Protein AF-A0A7Y7U6Q6-F1 (afdb_monomer_lite)

Radius of gyration: 15.19 Å; chains: 1; bounding box: 46×12×33 Å

Secondary structure (DSSP, 8-state):
--HHHHTTSPSSS-SSHHHHHHHHHHHHHHHHHT--BGGGTTB-HHHHHHHHHHT--

InterPro domains:
  IPR001584 Integrase, catalytic core [PF13683] (1-45)
  IPR012337 Ribonuclease H-like superfamily [SSF53098] (14-56)

Organism: NCBI:txid2608003

pLDDT: mean 94.14, std 5.45, range [65.56, 98.31]

Sequence (57 aa):
MKTELLELREWPVFTDLADTQASVAEYFYYYNHKRRHSSIGYLKPYLFHQQQLDNIT

Structure (mmCIF, N/CA/C/O backbone):
data_AF-A0A7Y7U6Q6-F1
#
_entry.id   AF-A0A7Y7U6Q6-F1
#
loop_
_atom_site.group_PDB
_atom_site.id
_atom_site.type_symbol
_atom_site.label_atom_id
_atom_site.label_alt_id
_atom_site.label_comp_id
_atom_site.label_asym_id
_atom_site.label_entity_id
_atom_site.label_seq_id
_atom_site.pdbx_PDB_ins_code
_atom_site.Cartn_x
_atom_site.Cartn_y
_atom_site.Cartn_z
_atom_site.occupancy
_atom_site.B_iso_or_equiv
_atom_site.auth_seq_id
_atom_site.auth_comp_id
_atom_site.auth_asym_id
_atom_site.auth_atom_id
_atom_site.pdbx_PDB_model_num
ATOM 1 N N . MET A 1 1 ? 4.374 1.399 -2.325 1.00 79.94 1 MET A N 1
ATOM 2 C CA . MET A 1 1 ? 5.453 0.484 -1.918 1.00 79.94 1 MET A CA 1
ATOM 3 C C . MET A 1 1 ? 6.175 1.157 -0.765 1.00 79.94 1 MET A C 1
ATOM 5 O O . MET A 1 1 ? 6.095 2.379 -0.700 1.00 79.94 1 MET A O 1
ATOM 9 N N . LYS A 1 2 ? 6.797 0.442 0.176 1.00 82.12 2 LYS A N 1
ATOM 10 C CA . LYS A 1 2 ? 7.586 1.158 1.188 1.00 82.12 2 LYS A CA 1
ATOM 11 C C . LYS A 1 2 ? 8.842 1.736 0.532 1.00 82.12 2 LYS A C 1
ATOM 13 O O . LYS A 1 2 ? 9.493 1.017 -0.218 1.00 82.12 2 LYS A O 1
ATOM 18 N N . THR A 1 3 ? 9.169 2.992 0.824 1.00 85.75 3 THR A N 1
ATOM 19 C CA . THR A 1 3 ? 10.357 3.671 0.281 1.00 85.75 3 THR A CA 1
ATOM 20 C C . THR A 1 3 ? 11.636 2.892 0.587 1.00 85.75 3 THR A C 1
ATOM 22 O O . THR A 1 3 ? 12.431 2.666 -0.311 1.00 85.75 3 THR A O 1
ATOM 25 N N . GLU A 1 4 ? 11.748 2.333 1.795 1.00 89.44 4 GLU A N 1
ATOM 26 C CA . GLU A 1 4 ? 12.884 1.491 2.201 1.00 89.44 4 GLU A CA 1
ATOM 27 C C . GLU A 1 4 ? 13.092 0.245 1.318 1.00 89.44 4 GLU A C 1
ATOM 29 O O . GLU A 1 4 ? 14.203 -0.250 1.221 1.00 89.44 4 GLU A O 1
ATOM 34 N N . LEU A 1 5 ? 12.045 -0.275 0.661 1.00 88.81 5 LEU A N 1
ATOM 35 C CA . LEU A 1 5 ? 12.163 -1.405 -0.273 1.00 88.81 5 LEU A CA 1
ATOM 36 C C . LEU A 1 5 ? 12.517 -0.949 -1.689 1.00 88.81 5 LEU A C 1
ATOM 38 O O . LEU A 1 5 ? 13.090 -1.713 -2.459 1.00 88.81 5 LEU A O 1
ATOM 42 N N . LEU A 1 6 ? 12.153 0.285 -2.036 1.00 90.25 6 LEU A N 1
ATOM 43 C CA . LEU A 1 6 ? 12.497 0.893 -3.315 1.00 90.25 6 LEU A CA 1
ATOM 44 C C . LEU A 1 6 ? 13.971 1.265 -3.390 1.00 90.2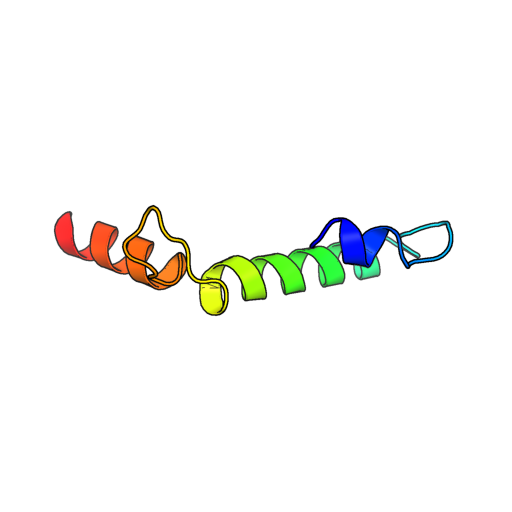5 6 LEU A C 1
ATOM 46 O O . LEU A 1 6 ? 14.593 1.059 -4.424 1.00 90.25 6 LEU A O 1
ATOM 50 N N . GLU A 1 7 ? 14.518 1.769 -2.289 1.00 91.25 7 GLU A N 1
ATOM 51 C CA . GLU A 1 7 ? 15.925 2.165 -2.173 1.00 91.25 7 GLU A CA 1
ATOM 52 C C . GLU A 1 7 ? 16.896 0.981 -2.310 1.00 91.25 7 GLU A C 1
ATOM 54 O O . GLU A 1 7 ? 18.074 1.187 -2.581 1.00 91.25 7 GLU A O 1
ATOM 59 N N . LEU A 1 8 ? 16.406 -0.256 -2.164 1.00 93.50 8 LEU A N 1
ATOM 60 C CA . LEU A 1 8 ? 17.188 -1.478 -2.372 1.00 93.50 8 LEU A CA 1
ATOM 61 C C . LEU A 1 8 ? 17.270 -1.908 -3.842 1.00 93.50 8 LEU A C 1
ATOM 63 O O . LEU A 1 8 ? 18.045 -2.808 -4.162 1.00 93.50 8 LEU A O 1
ATOM 67 N N . ARG A 1 9 ? 16.449 -1.336 -4.730 1.00 93.00 9 ARG A N 1
ATOM 68 C CA . ARG A 1 9 ? 16.461 -1.688 -6.153 1.00 93.00 9 ARG A CA 1
ATOM 69 C C . ARG A 1 9 ? 17.565 -0.921 -6.873 1.00 93.00 9 ARG A C 1
ATOM 71 O O . ARG A 1 9 ? 17.770 0.266 -6.630 1.00 93.00 9 ARG A O 1
ATOM 78 N N . GLU A 1 10 ? 18.243 -1.596 -7.795 1.00 94.62 10 GLU A N 1
ATOM 79 C CA . GLU A 1 10 ? 19.181 -0.935 -8.701 1.00 94.62 10 GLU A CA 1
ATOM 80 C C . GLU A 1 10 ? 18.448 0.023 -9.647 1.00 94.62 10 GLU A C 1
ATOM 82 O O . GLU A 1 10 ? 17.257 -0.129 -9.922 1.00 94.62 10 GLU A O 1
ATOM 87 N N . TRP A 1 11 ? 19.164 1.035 -10.141 1.00 93.50 11 TRP A N 1
ATOM 88 C CA . TRP A 1 11 ? 18.609 1.971 -11.109 1.00 93.50 11 TRP A CA 1
ATOM 89 C C . TRP A 1 11 ? 18.683 1.388 -12.534 1.00 93.50 11 TRP A C 1
ATOM 91 O O . TRP A 1 11 ? 19.737 0.876 -12.910 1.00 93.50 11 TRP A O 1
ATOM 101 N N . PRO A 1 12 ? 17.626 1.515 -13.359 1.00 93.75 12 PRO A N 1
ATOM 102 C CA . PRO A 1 12 ? 16.347 2.159 -1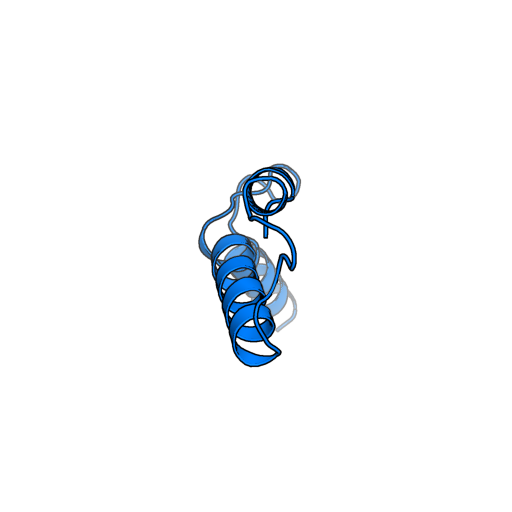3.063 1.00 93.75 12 PRO A CA 1
ATOM 103 C C . PRO A 1 12 ? 15.472 1.325 -12.113 1.00 93.75 12 PRO A C 1
ATOM 105 O O . PRO A 1 12 ? 15.299 0.128 -12.300 1.00 93.75 12 PRO A O 1
ATOM 108 N N . VAL A 1 13 ? 14.870 2.000 -11.123 1.00 94.31 13 VAL A N 1
ATOM 109 C CA . VAL A 1 13 ? 14.047 1.385 -10.055 1.00 94.31 13 VAL A CA 1
ATOM 110 C C . VAL A 1 13 ? 12.893 0.537 -10.603 1.00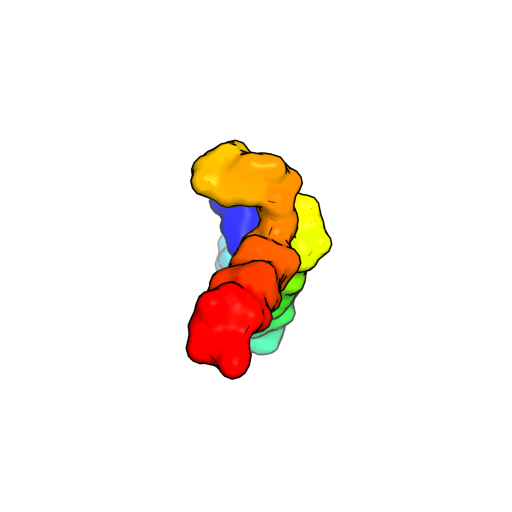 94.31 13 VAL A C 1
ATOM 112 O O . VAL A 1 13 ? 12.488 -0.448 -9.979 1.00 94.31 13 VAL A O 1
ATOM 115 N N . PHE A 1 14 ? 12.365 0.947 -11.758 1.00 95.44 14 PHE A N 1
ATOM 116 C CA . PHE A 1 14 ? 11.376 0.207 -12.523 1.00 95.44 14 PHE A CA 1
ATOM 117 C C . PHE A 1 14 ? 11.925 -0.102 -13.904 1.00 95.44 14 PHE A C 1
ATOM 119 O O . PHE A 1 14 ? 12.464 0.784 -14.572 1.00 95.44 14 PHE A O 1
ATOM 126 N N . THR A 1 15 ? 11.752 -1.345 -14.339 1.00 95.25 15 THR A N 1
ATOM 127 C CA . THR A 1 15 ? 12.232 -1.782 -15.656 1.00 95.25 15 THR A CA 1
ATOM 128 C C . THR A 1 15 ? 11.331 -1.272 -16.780 1.00 95.25 15 THR A C 1
ATOM 130 O O . THR A 1 15 ? 11.820 -0.868 -17.832 1.00 95.25 15 THR A O 1
ATOM 133 N N . ASP A 1 16 ? 10.017 -1.249 -16.546 1.00 97.44 16 ASP A N 1
ATOM 134 C CA . ASP A 1 16 ? 9.018 -0.771 -17.497 1.00 97.44 16 ASP A CA 1
ATOM 135 C C . ASP A 1 16 ? 7.706 -0.348 -16.796 1.00 97.44 16 ASP A C 1
ATOM 137 O O . ASP A 1 16 ? 7.583 -0.319 -15.562 1.00 97.44 16 ASP A O 1
ATOM 141 N N . LEU A 1 17 ? 6.705 0.023 -17.600 1.00 97.44 17 LEU A N 1
ATOM 142 C CA . LEU A 1 17 ? 5.383 0.402 -17.104 1.00 97.44 17 LEU A CA 1
ATOM 143 C C . LEU A 1 17 ? 4.666 -0.761 -16.398 1.00 97.44 17 LEU A C 1
ATOM 145 O O . LEU A 1 17 ? 3.973 -0.518 -15.410 1.00 97.44 17 LEU A O 1
ATOM 149 N N . ALA A 1 18 ? 4.824 -1.998 -16.871 1.00 98.12 18 ALA A N 1
ATOM 150 C CA . ALA A 1 18 ? 4.152 -3.160 -16.296 1.00 98.12 18 ALA A CA 1
ATOM 151 C C . ALA A 1 18 ? 4.723 -3.507 -14.910 1.00 98.12 18 ALA A C 1
ATOM 153 O O . ALA A 1 18 ? 3.951 -3.740 -13.978 1.00 98.12 18 ALA A O 1
ATOM 154 N N . ASP A 1 19 ? 6.044 -3.447 -14.733 1.00 95.81 19 ASP A N 1
ATOM 155 C CA . ASP A 1 19 ? 6.708 -3.591 -13.429 1.00 95.81 19 ASP A CA 1
ATOM 156 C C . ASP A 1 19 ? 6.262 -2.497 -12.443 1.00 95.81 19 ASP A C 1
ATOM 158 O O . ASP A 1 19 ? 5.926 -2.771 -11.283 1.00 95.81 19 ASP A O 1
ATOM 162 N N . THR A 1 20 ? 6.155 -1.254 -12.922 1.00 94.94 20 THR A N 1
ATOM 163 C CA . THR A 1 20 ? 5.627 -0.144 -12.115 1.00 94.94 20 THR A CA 1
ATOM 164 C C . THR A 1 20 ? 4.189 -0.419 -11.669 1.00 94.94 20 THR A C 1
ATOM 166 O O . THR A 1 20 ? 3.860 -0.285 -10.485 1.00 94.94 20 THR A O 1
ATOM 169 N N . GLN A 1 21 ? 3.324 -0.839 -12.596 1.00 97.44 21 GLN A N 1
ATOM 170 C CA . GLN A 1 21 ? 1.924 -1.159 -12.313 1.00 97.44 21 GLN A CA 1
ATOM 171 C C . GLN A 1 21 ? 1.794 -2.314 -11.315 1.00 97.44 21 GLN A C 1
ATOM 173 O O . GLN A 1 21 ? 1.023 -2.201 -10.358 1.00 97.44 21 GLN A O 1
ATOM 178 N N . ALA A 1 22 ? 2.575 -3.382 -11.484 1.00 95.62 22 ALA A N 1
ATOM 179 C CA . ALA A 1 22 ? 2.590 -4.522 -10.572 1.00 95.62 22 ALA A CA 1
ATOM 180 C C . ALA A 1 22 ? 3.026 -4.106 -9.159 1.00 95.62 22 ALA A C 1
ATOM 182 O O . ALA A 1 22 ? 2.335 -4.401 -8.180 1.00 95.62 22 ALA A O 1
ATOM 183 N N . SER A 1 23 ? 4.113 -3.338 -9.055 1.00 93.50 23 SER A N 1
ATOM 184 C CA . SER A 1 23 ? 4.650 -2.858 -7.776 1.00 93.50 23 SER A CA 1
ATOM 185 C C . SER A 1 23 ? 3.669 -1.936 -7.030 1.00 93.50 23 SER A C 1
ATOM 187 O O . SER A 1 23 ? 3.555 -1.973 -5.798 1.00 93.50 23 SER A O 1
ATOM 189 N N . VAL A 1 24 ? 2.920 -1.101 -7.758 1.00 94.56 24 VAL A N 1
ATOM 190 C CA . VAL A 1 24 ? 1.867 -0.249 -7.179 1.00 94.56 24 VAL A CA 1
ATOM 191 C C . VAL A 1 24 ? 0.656 -1.079 -6.744 1.00 94.56 24 VAL A C 1
ATOM 193 O O . VAL A 1 24 ? 0.168 -0.892 -5.625 1.00 94.56 24 VAL A O 1
ATOM 196 N N . ALA A 1 25 ? 0.197 -2.016 -7.578 1.00 96.69 25 ALA A N 1
ATOM 197 C CA . ALA A 1 25 ? -0.937 -2.887 -7.270 1.00 96.69 25 ALA A CA 1
ATOM 198 C C . ALA A 1 25 ? -0.678 -3.742 -6.021 1.00 96.69 25 ALA A C 1
ATOM 200 O O . ALA A 1 25 ? -1.530 -3.818 -5.129 1.00 96.69 25 ALA A O 1
ATOM 201 N N . GLU A 1 26 ? 0.524 -4.311 -5.903 1.00 95.44 26 GLU A N 1
ATOM 202 C CA . GLU A 1 26 ? 0.934 -5.073 -4.724 1.00 95.44 26 GLU A CA 1
ATOM 203 C C . GLU A 1 26 ? 0.876 -4.208 -3.457 1.00 95.44 26 GLU A C 1
ATOM 205 O O . GLU A 1 26 ? 0.347 -4.626 -2.419 1.00 95.44 26 GLU A O 1
ATOM 210 N N . TYR A 1 27 ? 1.356 -2.965 -3.541 1.00 94.31 27 TYR A N 1
ATOM 211 C CA . TYR A 1 27 ? 1.304 -2.064 -2.400 1.00 94.31 27 TYR A CA 1
ATOM 212 C C . TYR A 1 27 ? -0.117 -1.677 -2.008 1.00 94.31 27 TYR A C 1
ATOM 214 O O . TYR A 1 27 ? -0.414 -1.659 -0.813 1.00 94.31 27 TYR A O 1
ATOM 222 N N . PHE A 1 28 ? -0.992 -1.371 -2.966 1.00 95.75 28 PHE A N 1
ATOM 223 C CA . PHE A 1 28 ? -2.389 -1.075 -2.651 1.00 95.75 28 PHE A CA 1
ATOM 224 C C . PHE A 1 28 ? -3.071 -2.266 -1.991 1.00 95.75 28 PHE A C 1
ATOM 226 O O . PHE A 1 28 ? -3.785 -2.088 -1.000 1.00 95.75 28 PHE A O 1
ATOM 233 N N . TYR A 1 29 ? -2.792 -3.482 -2.458 1.00 97.00 29 TYR A N 1
ATOM 234 C CA . TYR A 1 29 ? -3.297 -4.678 -1.805 1.00 97.00 29 TYR A CA 1
ATOM 235 C C . TYR A 1 29 ? -2.790 -4.792 -0.361 1.00 97.00 29 TYR A C 1
ATOM 237 O O . TYR A 1 29 ? -3.598 -4.921 0.563 1.00 97.00 29 TYR A O 1
ATOM 245 N N . TYR A 1 30 ? -1.476 -4.677 -0.141 1.00 95.81 30 TYR A N 1
ATOM 246 C CA . TYR A 1 30 ? -0.887 -4.697 1.200 1.00 95.81 30 TYR A CA 1
ATOM 247 C C . TYR A 1 30 ? -1.480 -3.612 2.108 1.00 95.81 30 TYR A C 1
ATOM 249 O O . TYR A 1 30 ? -1.902 -3.906 3.228 1.00 95.81 30 TYR A O 1
ATOM 257 N N . TYR A 1 31 ? -1.531 -2.368 1.636 1.00 95.69 31 TYR A N 1
ATOM 258 C CA . TYR A 1 31 ? -2.006 -1.238 2.423 1.00 95.69 31 TYR A CA 1
ATOM 259 C C . TYR A 1 31 ? -3.466 -1.438 2.828 1.00 95.69 31 TYR A C 1
ATOM 261 O O . TYR A 1 31 ? -3.784 -1.344 4.009 1.00 95.69 31 TYR A O 1
ATOM 269 N N . ASN A 1 32 ? -4.333 -1.781 1.875 1.00 97.19 32 ASN A N 1
ATOM 270 C CA . ASN A 1 32 ? -5.767 -1.882 2.132 1.00 97.19 32 ASN A CA 1
ATOM 271 C C . ASN A 1 32 ? -6.150 -3.143 2.921 1.00 97.19 32 ASN A C 1
ATOM 273 O O . ASN A 1 32 ? -7.063 -3.087 3.746 1.00 97.19 32 ASN A O 1
ATOM 277 N N . HIS A 1 33 ? -5.446 -4.264 2.716 1.00 96.62 33 HIS A N 1
ATOM 278 C CA . HIS A 1 33 ? -5.884 -5.579 3.209 1.00 96.62 33 HIS A CA 1
ATOM 279 C C . HIS A 1 33 ? -4.974 -6.215 4.263 1.00 96.62 33 HIS A C 1
ATOM 281 O O . HIS A 1 33 ? -5.380 -7.188 4.913 1.00 96.62 33 HIS A O 1
ATOM 287 N N . LYS A 1 34 ? -3.753 -5.707 4.459 1.00 96.31 34 LYS A N 1
ATOM 288 C CA . LYS A 1 34 ? -2.785 -6.278 5.411 1.00 96.31 34 LYS A CA 1
ATOM 289 C C . LYS A 1 34 ? -2.353 -5.283 6.484 1.00 96.31 34 LYS A C 1
ATOM 291 O O . LYS A 1 34 ? -2.301 -5.664 7.653 1.00 96.31 34 LYS A O 1
ATOM 296 N N . ARG A 1 35 ? -2.068 -4.028 6.124 1.00 95.69 35 ARG A N 1
ATOM 297 C CA . ARG A 1 35 ? -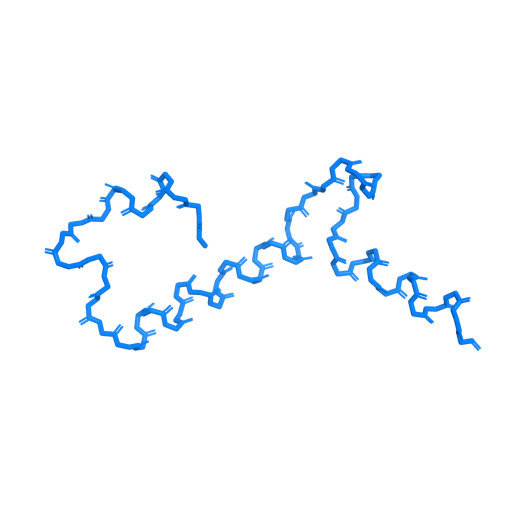1.614 -3.006 7.077 1.00 95.69 35 ARG A CA 1
ATOM 298 C C . ARG A 1 35 ? -2.723 -2.671 8.080 1.00 95.69 35 ARG A C 1
ATOM 300 O O . ARG A 1 35 ? -3.861 -2.426 7.697 1.00 95.69 35 ARG A O 1
ATOM 307 N N . ARG A 1 36 ? -2.373 -2.626 9.367 1.00 97.00 36 ARG A N 1
ATOM 308 C CA . ARG A 1 36 ? -3.222 -2.071 10.432 1.00 97.00 36 ARG A CA 1
ATOM 309 C C . ARG A 1 36 ? -2.819 -0.628 10.697 1.00 97.00 36 ARG A C 1
ATOM 311 O O . ARG A 1 36 ? -1.625 -0.323 10.671 1.00 97.00 36 ARG A O 1
ATOM 318 N N . HIS A 1 37 ? -3.791 0.244 10.946 1.00 96.88 37 HIS A N 1
ATOM 319 C CA . HIS A 1 37 ? -3.532 1.671 11.122 1.00 96.88 37 HIS A CA 1
ATOM 320 C C . HIS A 1 37 ? -4.093 2.178 12.457 1.00 96.88 37 HIS A C 1
ATOM 322 O O . HIS A 1 37 ? -5.268 1.992 12.765 1.00 96.88 37 HIS A O 1
ATOM 328 N N . SER A 1 38 ? -3.240 2.800 13.273 1.00 97.00 38 SER A N 1
ATOM 329 C CA . SER A 1 38 ? -3.571 3.184 14.653 1.00 97.00 38 SER A CA 1
ATOM 330 C C . SER A 1 38 ? -4.705 4.208 14.733 1.00 97.00 38 SER A C 1
ATOM 332 O O . SER A 1 38 ? -5.572 4.077 15.590 1.00 97.00 38 SER A O 1
ATOM 334 N N . SER A 1 39 ? -4.765 5.168 13.803 1.00 97.12 39 SER A N 1
ATOM 335 C CA . SER A 1 39 ? -5.827 6.190 13.777 1.00 97.12 39 SER A CA 1
ATOM 336 C C . SER A 1 39 ? -7.232 5.650 13.477 1.00 97.12 39 SER A C 1
ATOM 338 O O . SER A 1 39 ? -8.199 6.381 13.645 1.00 97.12 39 SER A O 1
ATOM 340 N N . ILE A 1 40 ? -7.354 4.393 13.036 1.00 97.06 40 ILE A N 1
ATOM 341 C CA . ILE A 1 40 ? -8.632 3.706 12.777 1.00 97.06 40 ILE A CA 1
ATOM 342 C C . ILE A 1 40 ? -8.775 2.472 13.677 1.00 97.06 40 ILE A C 1
ATOM 344 O O . ILE A 1 40 ? -9.259 1.423 13.256 1.00 97.06 40 ILE A O 1
ATOM 348 N N . GLY A 1 41 ? -8.270 2.559 14.912 1.00 97.12 41 GLY A N 1
ATOM 349 C CA . GLY A 1 41 ? -8.411 1.490 15.904 1.00 97.12 41 GLY A CA 1
ATOM 350 C C . GLY A 1 41 ? -7.677 0.200 15.532 1.00 97.12 41 GLY A C 1
ATOM 351 O O . GLY A 1 41 ? -8.136 -0.889 15.860 1.00 97.12 41 GLY A O 1
ATOM 352 N N . TYR A 1 42 ? -6.556 0.298 14.810 1.00 97.44 42 TYR A N 1
ATOM 353 C CA . TYR A 1 42 ? -5.802 -0.858 14.302 1.00 97.44 42 TYR A CA 1
ATOM 354 C C . TYR A 1 42 ? -6.607 -1.786 13.374 1.00 97.44 42 TYR A C 1
ATOM 356 O O . TYR A 1 42 ? -6.247 -2.960 13.187 1.00 97.44 42 TYR A O 1
ATOM 364 N N . LEU A 1 43 ? -7.658 -1.260 12.743 1.00 98.00 43 LEU A N 1
ATOM 365 C CA . LEU A 1 43 ? -8.346 -1.925 11.645 1.00 98.00 43 LEU A CA 1
ATOM 366 C C . LEU A 1 43 ? -7.516 -1.872 10.359 1.00 98.00 43 LEU A C 1
ATOM 368 O O . LEU A 1 43 ? -6.594 -1.065 10.196 1.00 98.00 43 LEU A O 1
ATOM 372 N N . LYS A 1 44 ? -7.858 -2.776 9.439 1.00 98.31 44 LYS A N 1
ATOM 373 C CA . LYS A 1 44 ? -7.406 -2.713 8.047 1.00 98.31 44 LYS A CA 1
ATOM 374 C C . LYS A 1 44 ? -8.204 -1.618 7.331 1.00 98.31 44 LYS A C 1
ATOM 376 O O . LYS A 1 44 ? -9.417 -1.571 7.547 1.00 98.31 44 LYS A O 1
ATOM 381 N N . PRO A 1 45 ? -7.588 -0.796 6.462 1.00 98.06 45 PRO A N 1
ATOM 382 C CA . PRO A 1 45 ? -8.297 0.278 5.772 1.00 98.06 45 PRO A CA 1
ATOM 383 C C . PRO A 1 45 ? -9.565 -0.177 5.042 1.00 98.06 45 PRO A C 1
ATOM 385 O O . PRO A 1 45 ? -10.583 0.498 5.157 1.00 98.06 45 PRO A O 1
ATOM 388 N N . TYR A 1 46 ? -9.550 -1.341 4.373 1.00 97.69 46 TYR A N 1
ATOM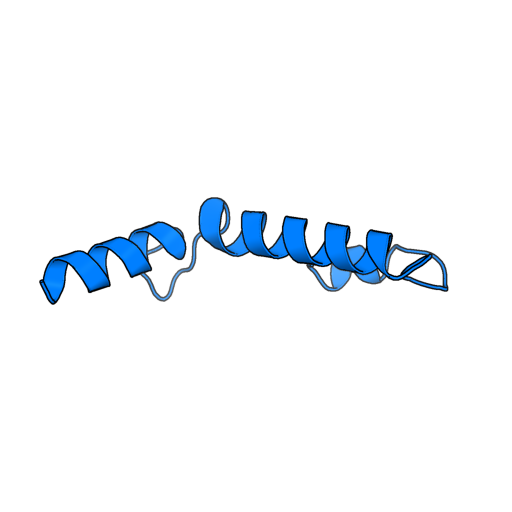 389 C CA . TYR A 1 46 ? -10.747 -1.834 3.677 1.00 97.69 46 TYR A CA 1
ATOM 390 C C . TYR A 1 46 ? -11.913 -2.116 4.641 1.00 97.69 46 TYR A C 1
ATOM 392 O O . TYR A 1 46 ? -13.051 -1.772 4.343 1.00 97.69 46 TYR A O 1
ATOM 400 N N . LEU A 1 47 ? -11.632 -2.700 5.814 1.00 98.06 47 LEU A N 1
ATOM 401 C CA . LEU A 1 47 ? -12.660 -3.011 6.813 1.00 98.06 47 LEU A CA 1
ATOM 402 C C . LEU A 1 47 ? -13.259 -1.740 7.398 1.00 98.06 47 LEU 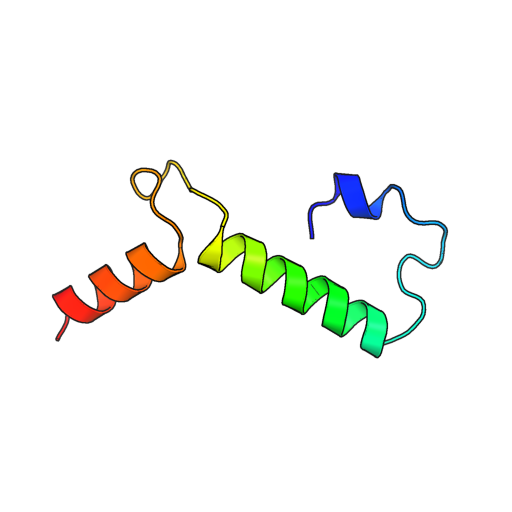A C 1
ATOM 404 O O . LEU A 1 47 ? -14.470 -1.650 7.558 1.00 98.06 47 LEU A O 1
ATOM 408 N N . PHE A 1 48 ? -12.410 -0.760 7.709 1.00 97.88 48 PHE A N 1
ATOM 409 C CA . PHE A 1 48 ? -12.880 0.526 8.205 1.00 97.88 48 PHE A CA 1
ATOM 410 C C . PHE A 1 48 ? -13.775 1.218 7.172 1.00 97.88 48 PHE A C 1
ATOM 412 O O . PHE A 1 48 ? -14.849 1.692 7.522 1.00 97.88 48 PHE A O 1
ATOM 419 N N . HIS A 1 49 ? -13.374 1.225 5.897 1.00 96.69 49 HIS A N 1
ATOM 420 C CA . HIS A 1 49 ? -14.195 1.789 4.828 1.00 96.69 49 HIS A CA 1
ATOM 421 C C . HIS A 1 49 ? -15.553 1.087 4.706 1.00 96.69 49 HIS A C 1
ATOM 423 O O . HIS A 1 49 ? -16.570 1.771 4.657 1.00 96.69 49 HIS A O 1
ATOM 429 N N . GLN A 1 50 ? -15.581 -0.251 4.739 1.00 97.12 50 GLN A N 1
ATOM 430 C CA . GLN A 1 50 ? -16.834 -1.011 4.694 1.00 97.12 50 GLN A CA 1
ATOM 431 C C . GLN A 1 50 ? -17.761 -0.645 5.861 1.00 97.12 50 GLN A C 1
ATOM 433 O O . GLN A 1 50 ? -18.924 -0.342 5.638 1.00 97.12 50 GLN A O 1
ATOM 438 N N . GLN A 1 51 ? -17.231 -0.564 7.085 1.00 96.62 51 GLN A N 1
ATOM 439 C CA . GLN A 1 51 ? -18.015 -0.141 8.252 1.00 96.62 51 GLN A CA 1
ATOM 440 C C . GLN A 1 51 ? -18.582 1.275 8.093 1.00 96.62 51 GLN A C 1
ATOM 442 O O . GLN A 1 51 ? -19.685 1.547 8.548 1.00 96.62 51 GLN A O 1
ATOM 447 N N . GLN A 1 52 ? -17.843 2.195 7.461 1.00 95.56 52 GLN A N 1
ATOM 448 C CA . GLN A 1 52 ? -18.358 3.538 7.184 1.00 95.56 52 GLN A CA 1
ATOM 449 C C . GLN A 1 52 ? -19.499 3.515 6.161 1.00 95.56 52 GLN A C 1
ATOM 451 O O . GLN A 1 52 ? -20.458 4.253 6.351 1.00 95.56 52 GLN A O 1
ATOM 456 N N . LEU A 1 53 ? -19.416 2.675 5.122 1.00 96.25 53 LEU A N 1
ATOM 457 C CA . LEU A 1 53 ? -20.490 2.505 4.133 1.00 96.25 53 LEU A CA 1
ATOM 458 C C . LEU A 1 53 ? -21.755 1.898 4.755 1.00 96.25 53 LEU A C 1
ATOM 460 O O . LEU A 1 53 ? -22.857 2.375 4.488 1.00 96.25 53 LEU A O 1
ATOM 464 N N . ASP A 1 54 ? -21.595 0.900 5.622 1.00 93.75 54 ASP A N 1
ATOM 465 C CA . ASP A 1 54 ? -22.716 0.243 6.304 1.00 93.75 54 ASP A CA 1
ATOM 466 C C . ASP A 1 54 ? -23.415 1.187 7.303 1.00 93.75 54 ASP A C 1
ATOM 468 O O . ASP A 1 54 ? -24.597 1.038 7.573 1.00 93.75 54 ASP A O 1
ATOM 472 N N . ASN A 1 55 ? -22.703 2.183 7.841 1.00 88.06 55 ASN A N 1
ATOM 473 C CA . ASN A 1 55 ? -23.265 3.161 8.780 1.00 88.06 55 ASN A CA 1
ATOM 474 C C . ASN A 1 55 ? -24.040 4.305 8.101 1.00 88.06 55 ASN A C 1
ATOM 476 O O . ASN A 1 55 ? -24.721 5.065 8.791 1.00 88.06 55 ASN A O 1
ATOM 480 N N . ILE A 1 56 ? -23.891 4.481 6.785 1.00 86.31 56 ILE A N 1
ATOM 481 C CA . ILE A 1 56 ? -24.571 5.534 6.008 1.00 86.31 56 ILE A CA 1
ATOM 482 C C . ILE A 1 56 ? -25.683 4.989 5.100 1.00 86.31 56 ILE A C 1
ATOM 484 O O . ILE A 1 56 ? -26.322 5.781 4.406 1.00 86.31 56 ILE A O 1
ATOM 488 N N . THR A 1 57 ? -25.887 3.670 5.093 1.00 65.56 57 THR A N 1
ATOM 489 C CA . THR A 1 57 ? -26.899 2.961 4.293 1.00 65.56 57 THR A CA 1
ATOM 490 C C . THR A 1 57 ? -27.971 2.391 5.210 1.00 65.56 57 THR A C 1
ATOM 492 O O . THR A 1 57 ? -29.163 2.499 4.848 1.00 65.56 57 THR A O 1
#

Foldseek 3Di:
DPVVVLVPADPVSAPDPVSVVVVVVVVVCCQQPPFFDVVQVRDRNVVSVVVVVVVVD